Protein AF-A0A9D5FNZ2-F1 (afdb_monomer_lite)

Structure (mmCIF, N/CA/C/O backbone):
data_AF-A0A9D5FNZ2-F1
#
_entry.id   AF-A0A9D5FNZ2-F1
#
loop_
_atom_site.group_PDB
_atom_site.id
_atom_site.type_symbol
_atom_site.label_atom_id
_atom_site.label_alt_id
_atom_site.label_comp_id
_atom_site.label_asym_id
_atom_site.label_entity_id
_atom_site.label_seq_id
_atom_site.pdbx_PDB_ins_code
_atom_site.Cartn_x
_atom_site.Cartn_y
_atom_site.Cartn_z
_atom_site.occupancy
_atom_site.B_iso_or_equiv
_atom_site.auth_seq_id
_atom_site.auth_comp_id
_atom_site.auth_asym_id
_atom_site.auth_atom_id
_atom_site.pdbx_PDB_model_num
ATOM 1 N N . ARG A 1 1 ? -16.466 2.786 11.915 1.00 64.62 1 ARG A N 1
ATOM 2 C CA . ARG A 1 1 ? -15.864 2.519 13.251 1.00 64.62 1 ARG A CA 1
ATOM 3 C C . ARG A 1 1 ? -15.097 1.189 13.337 1.00 64.62 1 ARG A C 1
ATOM 5 O O . ARG A 1 1 ? -14.171 1.131 14.130 1.00 64.62 1 ARG A O 1
ATOM 12 N N . ILE A 1 2 ? -15.400 0.196 12.489 1.00 85.50 2 ILE A N 1
ATOM 13 C CA . ILE A 1 2 ? -14.746 -1.130 12.444 1.00 85.50 2 ILE A CA 1
ATOM 14 C C . ILE A 1 2 ? -13.218 -1.045 12.288 1.00 85.50 2 ILE A C 1
ATOM 16 O O . ILE A 1 2 ? -12.492 -1.583 13.114 1.00 85.50 2 ILE A O 1
ATOM 20 N N . VAL A 1 3 ? -12.709 -0.315 11.287 1.00 84.06 3 VAL A N 1
ATOM 21 C CA . VAL A 1 3 ? -11.251 -0.234 11.055 1.00 84.06 3 VAL A CA 1
ATOM 22 C C . VAL A 1 3 ? -10.514 0.249 12.305 1.00 84.06 3 VAL A C 1
ATOM 24 O O . VAL A 1 3 ? -9.588 -0.409 12.747 1.00 84.06 3 VAL A O 1
ATOM 27 N N . ARG A 1 4 ? -10.992 1.312 12.964 1.00 82.75 4 ARG A N 1
ATOM 28 C CA . ARG A 1 4 ? -10.366 1.843 14.186 1.00 82.75 4 ARG A CA 1
ATOM 29 C C . ARG A 1 4 ? -10.335 0.831 15.339 1.00 82.75 4 ARG A C 1
ATOM 31 O O . ARG A 1 4 ? -9.330 0.759 16.037 1.00 82.75 4 ARG A O 1
ATOM 38 N N . SER A 1 5 ? -11.406 0.058 15.546 1.00 85.12 5 SER A N 1
ATOM 39 C CA . SER A 1 5 ? -11.443 -0.944 16.622 1.00 85.12 5 SER A CA 1
ATOM 40 C C . SER A 1 5 ? -10.493 -2.111 16.365 1.00 85.12 5 SER A C 1
ATOM 42 O O . SER A 1 5 ? -9.850 -2.581 17.297 1.00 85.12 5 SER A O 1
ATOM 44 N N . TYR A 1 6 ? -10.379 -2.565 15.114 1.00 89.06 6 TYR A N 1
ATOM 45 C CA . TYR A 1 6 ? -9.442 -3.632 14.761 1.00 89.06 6 TYR A CA 1
ATOM 46 C C . TYR A 1 6 ? -7.995 -3.138 14.732 1.00 89.06 6 TYR A C 1
ATOM 48 O O . TYR A 1 6 ? -7.120 -3.848 15.212 1.00 89.06 6 TYR A O 1
ATOM 56 N N . SER A 1 7 ? -7.741 -1.905 14.285 1.00 86.50 7 SER A N 1
ATOM 57 C CA . SER A 1 7 ? -6.407 -1.298 14.335 1.00 86.50 7 SER A CA 1
ATOM 58 C C . SER A 1 7 ? -5.877 -1.197 15.763 1.00 86.50 7 SER A C 1
ATOM 60 O O . SER A 1 7 ? -4.729 -1.550 16.005 1.00 86.50 7 SER A O 1
ATOM 62 N N . ALA A 1 8 ? -6.721 -0.785 16.717 1.00 85.38 8 ALA A N 1
ATOM 63 C CA . ALA A 1 8 ? -6.348 -0.739 18.130 1.00 85.38 8 ALA A CA 1
ATOM 64 C C . ALA A 1 8 ? -6.038 -2.137 18.692 1.00 85.38 8 ALA A C 1
ATOM 66 O O . ALA A 1 8 ? -5.049 -2.310 19.395 1.00 85.38 8 ALA A O 1
ATOM 67 N N . LYS A 1 9 ? -6.843 -3.150 18.338 1.00 89.62 9 LYS A N 1
ATOM 68 C CA . LYS A 1 9 ? -6.601 -4.549 18.731 1.00 89.62 9 LYS A CA 1
ATOM 69 C C . LYS A 1 9 ? -5.327 -5.136 18.116 1.00 89.62 9 LYS A C 1
ATOM 71 O O . LYS A 1 9 ? -4.688 -5.967 18.743 1.00 89.62 9 LYS A O 1
ATOM 76 N N . ALA A 1 10 ? -4.968 -4.711 16.907 1.00 88.44 10 ALA A N 1
ATOM 77 C CA . ALA A 1 10 ? -3.779 -5.163 16.190 1.00 88.44 10 ALA A CA 1
ATOM 78 C C . ALA A 1 10 ? -2.495 -4.396 16.571 1.00 88.44 10 ALA A C 1
ATOM 80 O O . ALA A 1 10 ? -1.451 -4.647 15.979 1.00 88.44 10 ALA A O 1
ATOM 81 N N . GLY A 1 11 ? -2.558 -3.441 17.510 1.00 89.88 11 GLY A N 1
ATOM 82 C CA . GLY A 1 11 ? -1.401 -2.624 17.900 1.00 89.88 11 GLY A CA 1
ATOM 83 C C . GLY A 1 11 ? -0.924 -1.651 16.815 1.00 89.88 11 GLY A C 1
ATOM 84 O O . GLY A 1 11 ? 0.222 -1.211 16.834 1.00 89.88 11 GLY A O 1
ATOM 85 N N . LEU A 1 12 ? -1.784 -1.319 15.848 1.00 86.81 12 LEU A N 1
ATOM 86 C CA . LEU A 1 12 ? -1.455 -0.396 14.764 1.00 86.81 12 LEU A CA 1
ATOM 87 C C . LEU A 1 12 ? -1.549 1.075 15.219 1.00 86.81 12 LEU A C 1
ATOM 89 O O . LEU A 1 12 ? -2.266 1.384 16.175 1.00 86.81 12 LEU A O 1
ATOM 93 N N . PRO A 1 13 ? -0.889 2.016 14.510 1.00 83.62 13 PRO A N 1
ATOM 94 C CA . PRO A 1 13 ? -0.908 3.436 14.853 1.00 83.62 13 PRO A CA 1
ATOM 95 C C . PRO A 1 13 ? -2.325 4.010 14.995 1.00 83.62 13 PRO A C 1
ATOM 97 O O . PRO A 1 13 ? -3.246 3.644 14.261 1.00 83.62 13 PRO A O 1
ATOM 100 N N . ALA A 1 14 ? -2.490 4.995 15.884 1.00 73.00 14 ALA A N 1
ATOM 101 C CA . ALA A 1 14 ? -3.795 5.593 16.191 1.00 73.00 14 ALA A CA 1
ATOM 102 C C . ALA A 1 14 ? -4.520 6.200 14.966 1.00 73.00 14 ALA A C 1
ATOM 104 O O . ALA A 1 14 ? -5.748 6.308 14.964 1.00 73.00 14 ALA A O 1
ATOM 105 N N . HIS A 1 15 ? -3.778 6.551 13.909 1.00 80.31 15 HIS A N 1
ATOM 106 C CA . HIS A 1 15 ? -4.281 7.175 12.680 1.00 80.31 15 HIS A CA 1
ATOM 107 C C . HIS A 1 15 ? -4.408 6.208 11.485 1.00 80.31 15 HIS A C 1
ATOM 109 O O . HIS A 1 15 ? -4.230 6.599 10.328 1.00 80.31 15 HIS A O 1
ATOM 115 N N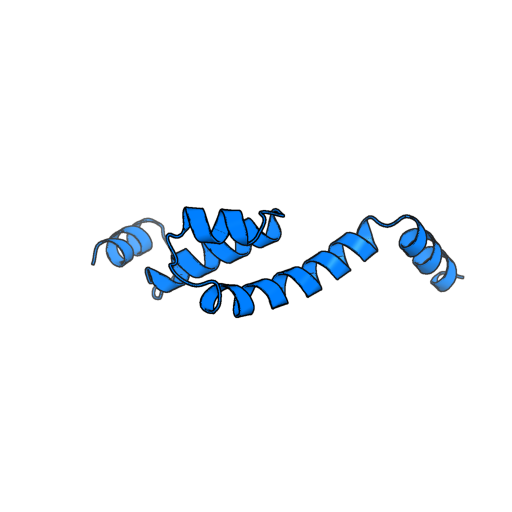 . VAL A 1 16 ? -4.749 4.938 11.722 1.00 86.31 16 VAL A N 1
ATOM 116 C CA . VAL A 1 16 ? -5.115 4.022 10.629 1.00 86.31 16 VAL A CA 1
ATOM 117 C C . VAL A 1 16 ? -6.559 4.266 10.187 1.00 86.31 16 VAL A C 1
ATOM 119 O O . VAL A 1 16 ? -7.519 4.015 10.917 1.00 86.31 16 VAL A O 1
ATOM 122 N N . THR A 1 17 ? -6.707 4.738 8.951 1.00 88.38 17 THR A N 1
ATOM 123 C CA . THR A 1 17 ? -7.997 4.948 8.284 1.00 88.38 17 THR A CA 1
ATOM 124 C C . THR A 1 17 ? -8.167 3.956 7.126 1.00 88.38 17 THR A C 1
ATOM 126 O O . THR A 1 17 ? -7.171 3.411 6.642 1.00 88.38 17 THR A O 1
ATOM 129 N N . PRO A 1 18 ? -9.398 3.739 6.617 1.00 86.75 18 PRO A N 1
ATOM 130 C CA . PRO A 1 18 ? -9.610 2.938 5.409 1.00 86.75 18 PRO A CA 1
ATOM 131 C C . PRO A 1 18 ? -8.777 3.431 4.219 1.00 86.75 18 PRO A C 1
ATOM 133 O O . PRO A 1 18 ? -8.263 2.629 3.444 1.00 86.75 18 PRO A O 1
ATOM 136 N N . HIS A 1 19 ? -8.600 4.753 4.102 1.00 84.31 19 HIS A N 1
ATOM 137 C CA . HIS A 1 19 ? -7.754 5.333 3.071 1.00 84.31 19 HIS A CA 1
ATOM 138 C C . HIS A 1 19 ? -6.298 4.908 3.272 1.00 84.31 19 HIS A C 1
ATOM 140 O O . HIS A 1 19 ? -5.712 4.377 2.340 1.00 84.31 19 HIS A O 1
ATOM 146 N N . THR A 1 20 ? -5.742 5.046 4.484 1.00 85.00 20 THR A N 1
ATOM 147 C CA . THR A 1 20 ? -4.365 4.630 4.817 1.00 85.00 20 THR A CA 1
ATOM 148 C C . THR A 1 20 ? -4.100 3.173 4.430 1.00 85.00 20 THR A C 1
ATOM 150 O O . THR A 1 20 ? -3.123 2.903 3.738 1.00 85.00 20 THR A O 1
ATOM 153 N N . LEU A 1 21 ? -5.003 2.256 4.794 1.00 84.81 21 LEU A N 1
ATOM 154 C CA . LEU A 1 21 ? -4.884 0.835 4.445 1.00 84.81 21 LEU A CA 1
ATOM 155 C C . LEU A 1 21 ? -4.892 0.605 2.931 1.00 84.81 21 LEU A C 1
ATOM 157 O O . LEU A 1 21 ? -4.064 -0.145 2.417 1.00 84.81 21 LEU A O 1
ATOM 161 N N . ARG A 1 22 ? -5.783 1.293 2.205 1.00 84.44 22 ARG A N 1
ATOM 162 C CA . ARG A 1 22 ? -5.831 1.224 0.742 1.00 84.44 22 ARG A CA 1
ATOM 163 C C . ARG A 1 22 ? -4.521 1.699 0.121 1.00 84.44 22 ARG A C 1
ATOM 165 O O . ARG A 1 22 ? -4.015 1.033 -0.778 1.00 84.44 22 ARG A O 1
ATOM 172 N N . ARG A 1 23 ? -3.944 2.803 0.612 1.00 81.19 23 ARG A N 1
ATOM 173 C CA . ARG A 1 23 ? -2.646 3.298 0.121 1.00 81.19 23 ARG A CA 1
ATOM 174 C C . ARG A 1 23 ? -1.551 2.260 0.331 1.00 81.19 23 ARG A C 1
ATOM 176 O O . ARG A 1 23 ? -0.845 1.952 -0.616 1.00 81.19 23 ARG A O 1
ATOM 183 N N . SER A 1 24 ? -1.433 1.712 1.539 1.00 84.00 24 SER A N 1
ATOM 184 C CA . SER A 1 24 ? -0.410 0.714 1.867 1.00 84.00 24 SER A CA 1
ATOM 185 C C . SER A 1 24 ? -0.540 -0.535 0.996 1.00 84.00 24 SER A C 1
ATOM 187 O O . SER A 1 24 ? 0.447 -0.962 0.413 1.00 84.00 24 SER A O 1
ATOM 189 N N . CYS A 1 25 ? -1.756 -1.059 0.820 1.00 84.56 25 CYS A N 1
ATOM 190 C CA . CYS A 1 25 ? -2.009 -2.201 -0.062 1.00 84.56 25 CYS A CA 1
ATOM 191 C C . CYS A 1 25 ? -1.638 -1.897 -1.524 1.00 84.56 25 CYS A C 1
ATOM 193 O O . CYS A 1 25 ? -0.928 -2.671 -2.155 1.00 84.56 25 CYS A O 1
ATOM 195 N N . THR A 1 26 ? -2.048 -0.735 -2.041 1.00 82.69 26 THR A N 1
ATOM 196 C CA . THR A 1 26 ? -1.724 -0.297 -3.411 1.00 82.69 26 THR A CA 1
ATOM 197 C C . THR A 1 26 ? -0.214 -0.190 -3.619 1.00 82.69 26 THR A C 1
ATOM 199 O O . THR A 1 26 ? 0.315 -0.700 -4.602 1.00 82.69 26 THR A O 1
ATOM 202 N N . THR A 1 27 ? 0.486 0.464 -2.689 1.00 79.94 27 THR A N 1
ATOM 203 C CA . THR A 1 27 ? 1.937 0.656 -2.757 1.00 79.94 27 THR A CA 1
ATOM 204 C C . THR A 1 27 ? 2.681 -0.674 -2.717 1.00 79.94 27 THR A C 1
ATO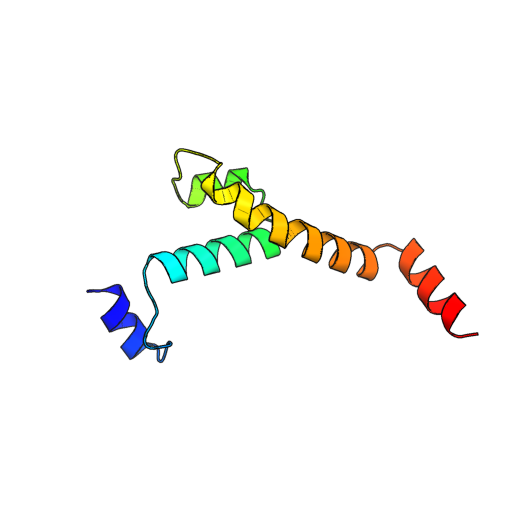M 206 O O . THR A 1 27 ? 3.580 -0.874 -3.525 1.00 79.94 27 THR A O 1
ATOM 209 N N . GLU A 1 28 ? 2.303 -1.593 -1.828 1.00 83.88 28 GLU A N 1
ATOM 210 C CA . GLU A 1 28 ? 2.962 -2.900 -1.719 1.00 83.88 28 GLU A CA 1
ATOM 211 C C . GLU A 1 28 ? 2.710 -3.782 -2.947 1.00 83.88 28 GLU A C 1
ATOM 213 O O . GLU A 1 28 ? 3.634 -4.426 -3.436 1.00 83.88 28 GLU A O 1
ATOM 218 N N . LEU A 1 29 ? 1.506 -3.748 -3.526 1.00 82.69 29 LEU A N 1
ATOM 219 C CA . LEU A 1 29 ? 1.232 -4.453 -4.781 1.00 82.69 29 LEU A CA 1
ATOM 220 C C . LEU A 1 29 ? 2.080 -3.905 -5.933 1.00 82.69 29 LEU A C 1
ATOM 222 O O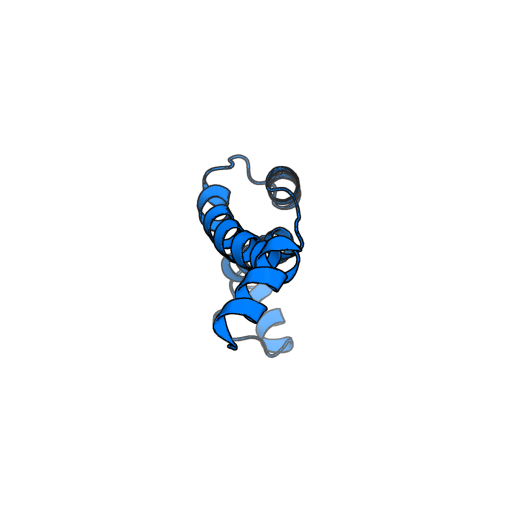 . LEU A 1 29 ? 2.687 -4.674 -6.675 1.00 82.69 29 LEU A O 1
ATOM 226 N N . LEU A 1 30 ? 2.166 -2.579 -6.064 1.00 77.56 30 LEU A N 1
ATOM 227 C CA . LEU A 1 30 ? 2.988 -1.949 -7.099 1.00 77.56 30 LEU A CA 1
ATOM 228 C C . LEU A 1 30 ? 4.484 -2.223 -6.893 1.00 77.56 30 LEU A C 1
ATOM 230 O O . LEU A 1 30 ? 5.200 -2.433 -7.869 1.00 77.56 30 LEU A O 1
ATOM 234 N N . ARG A 1 31 ? 4.954 -2.266 -5.642 1.00 76.50 31 ARG A N 1
ATOM 235 C CA . ARG A 1 31 ? 6.326 -2.670 -5.294 1.00 76.50 31 ARG A CA 1
ATOM 236 C C . ARG A 1 31 ? 6.612 -4.128 -5.623 1.00 76.50 31 ARG A C 1
ATOM 238 O O . ARG A 1 31 ? 7.706 -4.438 -6.076 1.00 76.50 31 ARG A O 1
ATOM 245 N N . GLY A 1 32 ? 5.625 -5.003 -5.451 1.00 78.81 32 GLY A N 1
ATOM 246 C CA . GLY A 1 32 ? 5.692 -6.407 -5.856 1.00 78.81 32 GLY A CA 1
ATOM 247 C C . GLY A 1 32 ? 5.652 -6.632 -7.372 1.00 78.81 32 GLY A C 1
ATOM 248 O O . GLY A 1 32 ? 5.604 -7.778 -7.805 1.00 78.81 32 GLY A O 1
ATOM 249 N N . GLY A 1 33 ? 5.643 -5.570 -8.188 1.00 73.19 33 GLY A N 1
ATOM 250 C CA . GLY A 1 33 ? 5.594 -5.669 -9.647 1.00 73.19 33 GLY A CA 1
ATOM 251 C C . GLY A 1 33 ? 4.192 -5.904 -10.211 1.00 73.19 33 GLY A C 1
ATOM 252 O O . GLY A 1 33 ? 4.055 -6.207 -11.397 1.00 73.19 33 GLY A O 1
ATOM 253 N N . ALA A 1 34 ? 3.136 -5.757 -9.403 1.00 78.06 34 ALA A N 1
ATOM 254 C CA . ALA A 1 34 ? 1.774 -5.858 -9.909 1.00 78.06 34 ALA A CA 1
ATOM 255 C C . ALA A 1 34 ? 1.496 -4.725 -10.908 1.00 78.06 34 ALA A C 1
ATOM 257 O O . ALA A 1 34 ? 1.709 -3.543 -10.629 1.00 78.06 34 ALA A O 1
ATOM 258 N N . GLY A 1 35 ? 0.979 -5.086 -12.083 1.00 74.44 35 GLY A N 1
ATOM 259 C CA . GLY A 1 35 ? 0.591 -4.113 -13.096 1.00 74.44 35 GLY A CA 1
ATOM 260 C C . GLY A 1 35 ? -0.505 -3.174 -12.587 1.00 74.44 35 GLY A C 1
ATOM 261 O O . GLY A 1 35 ? -1.465 -3.593 -11.944 1.00 74.44 35 GLY A O 1
ATOM 262 N N . MET A 1 36 ? -0.404 -1.893 -12.934 1.00 73.69 36 MET A N 1
ATOM 263 C CA . MET A 1 36 ? -1.359 -0.849 -12.535 1.00 73.69 36 MET A CA 1
ATOM 264 C C . MET A 1 36 ? -2.818 -1.150 -12.932 1.00 73.69 36 MET A C 1
ATOM 266 O O . MET A 1 36 ? -3.741 -0.773 -12.213 1.00 73.69 36 MET A O 1
ATOM 270 N N . TYR A 1 37 ? -3.036 -1.891 -14.020 1.00 73.81 37 TYR A N 1
ATOM 271 C CA . TYR A 1 37 ? -4.365 -2.365 -14.414 1.00 73.81 37 TYR A CA 1
ATOM 272 C C . TYR A 1 37 ? -4.929 -3.423 -13.452 1.00 73.81 37 TYR A C 1
ATOM 274 O O . TYR A 1 37 ? -6.076 -3.294 -13.036 1.00 73.81 37 TYR A O 1
ATOM 282 N N . HIS A 1 38 ? -4.110 -4.384 -13.009 1.00 73.12 38 HIS A N 1
ATOM 283 C CA . HIS A 1 38 ? -4.509 -5.384 -12.011 1.00 73.12 38 HIS A CA 1
ATOM 284 C C . HIS A 1 38 ? -4.811 -4.744 -10.653 1.00 73.12 38 HIS A C 1
ATOM 286 O O . HIS A 1 38 ? -5.800 -5.072 -10.005 1.00 73.12 38 HIS A O 1
ATOM 292 N N . VAL A 1 39 ? -3.986 -3.783 -10.228 1.00 75.88 39 VAL A N 1
ATOM 293 C CA . VAL A 1 39 ? -4.203 -3.066 -8.963 1.00 75.88 39 VAL A CA 1
ATOM 294 C C . VAL A 1 39 ? -5.476 -2.214 -9.022 1.00 75.88 39 VAL A C 1
ATOM 296 O O . VAL A 1 39 ? -6.223 -2.158 -8.047 1.00 75.88 39 VAL A O 1
ATOM 299 N N . LYS A 1 40 ? -5.778 -1.588 -10.168 1.00 76.19 40 LYS A N 1
ATOM 300 C CA . LYS A 1 40 ? -7.047 -0.875 -10.385 1.00 76.19 40 LYS A CA 1
ATOM 301 C C . LYS A 1 40 ? -8.247 -1.811 -10.234 1.00 76.19 40 LYS A C 1
ATOM 303 O O . LYS A 1 40 ? -9.202 -1.446 -9.549 1.00 76.19 40 LYS A O 1
ATOM 308 N N . GLU A 1 41 ? -8.202 -2.965 -10.891 1.00 75.62 41 GLU A N 1
ATOM 309 C CA . GLU A 1 41 ? -9.289 -3.946 -10.900 1.00 75.62 41 GLU A CA 1
ATOM 310 C C . GLU A 1 41 ? -9.553 -4.490 -9.490 1.00 75.62 41 GLU A C 1
ATOM 312 O O . GLU A 1 41 ? -10.689 -4.466 -9.020 1.00 75.62 41 GLU A O 1
ATOM 317 N N . LEU A 1 42 ? -8.487 -4.821 -8.755 1.00 75.19 42 LEU A N 1
ATOM 318 C CA . LEU A 1 42 ? -8.553 -5.281 -7.366 1.00 75.19 42 LEU A CA 1
ATOM 319 C C . LEU A 1 42 ? -9.159 -4.237 -6.412 1.00 75.19 42 LEU A C 1
ATOM 321 O O . LEU A 1 42 ? -9.844 -4.579 -5.451 1.00 75.19 42 LEU A O 1
ATOM 325 N N . LEU A 1 43 ? -8.895 -2.953 -6.656 1.00 76.94 43 LEU A N 1
ATOM 326 C CA . LEU A 1 43 ? -9.359 -1.856 -5.804 1.00 76.94 43 LEU A CA 1
ATOM 327 C C . LEU A 1 43 ? -10.718 -1.282 -6.232 1.00 76.94 43 LEU A C 1
ATOM 329 O O . LEU A 1 43 ? -11.248 -0.412 -5.536 1.00 76.94 43 LEU A O 1
ATOM 333 N N . GLY A 1 44 ? -11.276 -1.743 -7.356 1.00 70.62 44 GLY A N 1
ATOM 334 C CA . GLY A 1 44 ? -12.574 -1.303 -7.872 1.00 70.62 44 GLY A CA 1
ATOM 335 C C . GLY A 1 44 ? -12.621 0.174 -8.276 1.00 70.62 44 GLY A C 1
ATOM 336 O O . GLY A 1 44 ? -13.690 0.784 -8.272 1.00 70.62 44 GLY A O 1
ATOM 337 N N . HIS A 1 45 ? -11.476 0.791 -8.587 1.00 70.75 45 HIS A N 1
ATOM 338 C CA . HIS A 1 45 ? -11.445 2.198 -8.987 1.00 70.75 45 HIS A CA 1
ATOM 339 C C . HIS A 1 45 ? -11.958 2.369 -10.424 1.00 70.75 45 HIS A C 1
ATOM 341 O O . HIS A 1 45 ? -11.414 1.794 -11.366 1.00 70.75 45 HIS A O 1
ATOM 347 N N . SER A 1 46 ? -12.967 3.224 -10.614 1.00 58.47 46 SER A N 1
ATOM 348 C CA . SER A 1 46 ? -13.529 3.550 -11.934 1.00 58.47 46 SER A CA 1
ATOM 349 C C . SER A 1 46 ? -12.560 4.337 -12.831 1.00 58.47 46 SER A C 1
ATOM 351 O O . SER A 1 46 ? -12.681 4.276 -14.053 1.00 58.47 46 SER A O 1
ATOM 353 N N . SER A 1 47 ? -11.550 5.009 -12.258 1.00 61.75 47 SER A N 1
ATOM 354 C CA . SER A 1 47 ? -10.555 5.800 -12.996 1.00 61.75 47 SER A CA 1
ATOM 355 C C . SER A 1 47 ? -9.115 5.542 -12.537 1.00 61.75 47 SER A C 1
ATOM 357 O O . SER A 1 47 ? -8.857 5.291 -11.362 1.00 61.75 47 SER A O 1
ATOM 359 N N . LEU A 1 48 ? -8.174 5.626 -13.486 1.00 66.19 48 LEU A N 1
ATOM 360 C CA . LEU A 1 48 ? -6.726 5.493 -13.270 1.00 66.19 48 LEU A CA 1
ATOM 361 C C . LEU A 1 48 ? -6.083 6.752 -12.668 1.00 66.19 48 LEU A C 1
ATOM 363 O O . LEU A 1 48 ? -4.928 6.698 -12.251 1.00 66.19 48 LEU A O 1
ATOM 367 N N . ASP A 1 49 ? -6.794 7.880 -12.612 1.00 68.81 49 ASP A N 1
ATOM 368 C CA . ASP A 1 49 ? -6.235 9.160 -12.158 1.00 68.81 49 ASP A CA 1
ATOM 369 C C . ASP A 1 49 ? -5.678 9.113 -10.732 1.00 68.81 49 ASP A C 1
ATOM 371 O O . ASP A 1 49 ? -4.596 9.636 -10.465 1.00 68.81 49 ASP A O 1
ATOM 375 N N . THR A 1 50 ? -6.348 8.395 -9.833 1.00 68.94 50 THR A N 1
ATOM 376 C CA . THR A 1 50 ? -5.872 8.176 -8.461 1.00 68.94 50 THR A CA 1
ATOM 377 C C . THR A 1 50 ? -4.643 7.268 -8.395 1.00 68.94 50 THR A C 1
ATOM 379 O O . THR A 1 50 ? -3.856 7.379 -7.455 1.00 68.94 50 THR A O 1
ATOM 382 N N . LEU A 1 51 ? -4.431 6.408 -9.398 1.00 72.06 51 LEU A N 1
ATOM 383 C CA . LEU A 1 51 ? -3.288 5.497 -9.477 1.00 72.06 51 LEU A CA 1
ATOM 384 C C . LEU A 1 51 ? -2.025 6.165 -10.045 1.00 72.06 51 LEU A C 1
ATOM 386 O O . LEU A 1 51 ? -0.914 5.754 -9.708 1.00 72.06 51 LEU A O 1
ATOM 390 N N . LYS A 1 52 ? -2.171 7.248 -10.825 1.00 70.25 52 LYS A N 1
ATOM 391 C CA . LYS A 1 52 ? -1.046 8.032 -11.380 1.00 70.25 52 LYS A CA 1
ATOM 392 C C . LYS A 1 52 ? -0.093 8.546 -10.297 1.00 70.25 52 LYS A C 1
ATOM 394 O O . LYS A 1 52 ? 1.116 8.596 -10.511 1.00 70.25 52 LYS A O 1
ATOM 399 N N . HIS A 1 53 ? -0.618 8.908 -9.124 1.00 68.44 53 HIS A N 1
ATOM 400 C CA . HIS A 1 53 ? 0.209 9.348 -7.998 1.00 68.44 53 HIS A CA 1
ATOM 401 C C . HIS A 1 53 ? 1.080 8.211 -7.435 1.00 68.44 53 HIS A C 1
ATOM 403 O O . HIS A 1 53 ? 2.215 8.457 -7.037 1.00 68.44 53 HIS A O 1
ATOM 409 N N . TYR A 1 54 ? 0.591 6.967 -7.461 1.00 65.62 54 TYR A N 1
ATOM 410 C CA . TYR A 1 54 ? 1.343 5.799 -6.993 1.00 65.62 54 TYR A CA 1
ATOM 411 C C . TYR A 1 54 ? 2.347 5.281 -8.028 1.00 65.62 54 TYR A C 1
ATOM 413 O O . TYR A 1 54 ? 3.405 4.793 -7.647 1.00 65.62 54 TYR A O 1
ATOM 421 N N . ALA A 1 55 ? 2.081 5.469 -9.324 1.00 66.44 55 ALA A N 1
ATOM 422 C CA . ALA A 1 55 ? 3.005 5.091 -10.397 1.00 66.44 55 ALA A CA 1
ATOM 423 C C . ALA A 1 55 ? 4.373 5.798 -10.303 1.00 66.44 55 ALA A C 1
ATOM 425 O O . ALA A 1 55 ? 5.402 5.218 -10.641 1.00 66.44 55 ALA A O 1
ATOM 426 N N . LYS A 1 56 ? 4.410 7.042 -9.802 1.00 66.06 56 LYS A N 1
ATOM 427 C CA . LYS A 1 56 ? 5.672 7.774 -9.586 1.00 66.06 56 LYS A CA 1
ATOM 428 C C . LYS A 1 56 ? 6.578 7.098 -8.553 1.00 66.06 56 LYS A C 1
ATOM 430 O O . LYS A 1 56 ? 7.794 7.180 -8.687 1.00 66.06 56 LYS A O 1
ATOM 435 N N . LEU A 1 57 ? 6.000 6.415 -7.561 1.00 64.50 57 LEU A N 1
ATOM 436 C CA . LEU A 1 57 ? 6.763 5.639 -6.579 1.00 64.50 57 LEU A CA 1
ATOM 437 C C . LEU A 1 57 ? 7.453 4.439 -7.245 1.00 64.50 57 LEU A C 1
ATOM 439 O O . LEU A 1 57 ? 8.612 4.155 -6.961 1.00 64.50 57 LEU A O 1
ATOM 443 N N . THR A 1 58 ? 6.765 3.796 -8.191 1.00 65.25 58 THR A N 1
ATOM 444 C CA . THR A 1 58 ? 7.263 2.621 -8.914 1.00 65.25 58 THR A CA 1
ATOM 445 C C . THR A 1 58 ? 8.461 2.943 -9.807 1.00 65.25 58 THR A C 1
ATOM 447 O O . THR A 1 58 ? 9.314 2.087 -9.986 1.00 65.25 58 THR A O 1
ATOM 450 N N . ILE A 1 59 ? 8.576 4.165 -10.346 1.00 67.62 59 ILE A N 1
ATOM 451 C CA . ILE A 1 59 ? 9.721 4.560 -11.193 1.00 67.62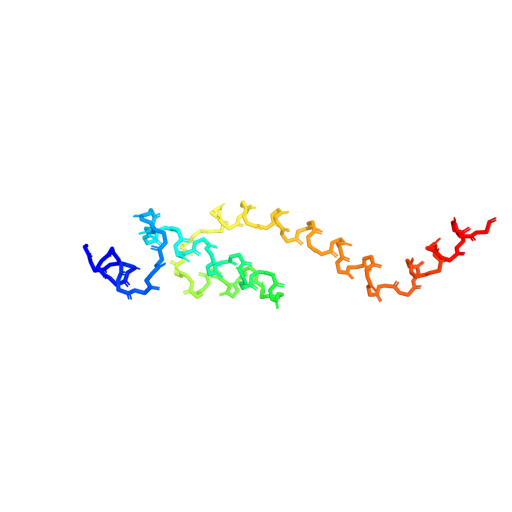 59 ILE A CA 1
ATOM 452 C C . ILE A 1 59 ? 11.020 4.602 -10.378 1.00 67.62 59 ILE A C 1
ATOM 454 O O . ILE A 1 59 ? 12.056 4.133 -10.847 1.00 67.62 59 ILE A O 1
ATOM 458 N N . THR A 1 60 ? 10.977 5.144 -9.160 1.00 66.81 60 THR A N 1
ATOM 459 C CA . THR A 1 60 ? 12.149 5.195 -8.274 1.00 66.81 60 THR A CA 1
ATOM 460 C C . THR A 1 60 ? 12.586 3.790 -7.864 1.00 66.81 60 THR A C 1
ATOM 462 O O . THR A 1 60 ? 13.774 3.475 -7.920 1.00 66.81 60 THR A O 1
ATOM 465 N N . ASP A 1 61 ? 11.625 2.928 -7.526 1.00 64.31 61 ASP A N 1
ATOM 466 C CA . ASP A 1 61 ? 11.897 1.538 -7.159 1.00 64.31 61 ASP A CA 1
ATOM 467 C C . ASP A 1 61 ? 12.386 0.721 -8.370 1.00 64.31 61 ASP A C 1
ATOM 469 O O . ASP A 1 61 ? 13.362 -0.013 -8.251 1.00 64.31 61 ASP A O 1
ATOM 473 N N . LEU A 1 62 ? 11.820 0.930 -9.566 1.00 68.62 62 LEU A N 1
ATOM 474 C CA . LEU A 1 62 ? 12.282 0.307 -10.810 1.00 68.62 62 LEU A CA 1
ATOM 475 C C . LEU A 1 62 ? 13.722 0.705 -11.136 1.00 68.62 62 LEU A C 1
ATOM 477 O O . LEU A 1 62 ? 14.514 -0.157 -11.497 1.00 68.62 62 LEU A O 1
ATOM 481 N N . ARG A 1 63 ? 14.092 1.984 -10.979 1.00 69.69 63 ARG A N 1
ATOM 482 C CA . ARG A 1 63 ? 15.486 2.426 -11.151 1.00 69.69 63 ARG A CA 1
ATOM 483 C C . ARG A 1 63 ? 16.415 1.744 -10.152 1.00 69.69 63 ARG A C 1
ATOM 485 O O . ARG A 1 63 ? 17.502 1.332 -10.538 1.00 69.69 63 ARG A O 1
ATOM 492 N N . LYS A 1 64 ? 15.984 1.583 -8.898 1.00 69.56 64 LYS A N 1
ATOM 493 C CA . LYS A 1 64 ? 16.757 0.891 -7.859 1.00 69.56 64 LYS A CA 1
ATOM 494 C C . LYS A 1 64 ? 16.936 -0.596 -8.176 1.00 69.56 64 LYS A C 1
ATOM 496 O O . LYS A 1 64 ? 18.056 -1.089 -8.125 1.00 69.56 64 LYS A O 1
ATOM 501 N N . THR A 1 65 ? 15.870 -1.305 -8.542 1.00 67.69 65 THR A N 1
ATOM 502 C CA . THR A 1 65 ? 15.939 -2.720 -8.936 1.00 67.69 65 THR A CA 1
ATOM 503 C C . THR A 1 65 ? 16.740 -2.902 -10.223 1.00 67.69 65 THR A C 1
ATOM 505 O O . THR A 1 65 ? 17.547 -3.821 -10.311 1.00 67.69 65 THR A O 1
ATOM 508 N N . HIS A 1 66 ? 16.583 -2.008 -11.200 1.00 72.88 66 HIS A N 1
ATOM 509 C CA . HIS A 1 66 ? 17.382 -2.010 -12.422 1.00 72.88 66 HIS A CA 1
ATOM 510 C C . HIS A 1 66 ? 18.870 -1.829 -12.104 1.00 72.88 66 HIS A C 1
ATOM 512 O O . HIS A 1 66 ? 19.671 -2.644 -12.541 1.00 72.88 66 HIS A O 1
ATOM 518 N N . ALA A 1 67 ? 19.244 -0.851 -11.276 1.00 73.88 67 ALA A N 1
ATOM 519 C CA . ALA A 1 67 ? 20.629 -0.673 -10.833 1.00 73.88 67 ALA A CA 1
ATOM 520 C C . ALA A 1 67 ? 21.187 -1.911 -10.098 1.00 73.88 67 ALA A C 1
ATOM 522 O O . ALA A 1 67 ? 22.349 -2.263 -10.254 1.00 73.88 67 ALA A O 1
ATOM 523 N N . GLN A 1 68 ? 20.357 -2.616 -9.323 1.00 71.81 68 GLN A N 1
ATOM 524 C CA . GLN A 1 68 ? 20.783 -3.800 -8.563 1.00 71.81 68 GLN A CA 1
ATOM 525 C C . GLN A 1 68 ? 20.909 -5.078 -9.408 1.00 71.81 68 GLN A C 1
ATOM 527 O O . GLN A 1 68 ? 21.759 -5.929 -9.129 1.00 71.81 68 GLN A O 1
ATOM 532 N N . CYS A 1 69 ? 20.046 -5.253 -10.407 1.00 72.50 69 CYS A N 1
ATOM 533 C CA . CYS A 1 69 ? 19.932 -6.500 -11.164 1.00 72.50 69 CYS A CA 1
ATOM 534 C C . CYS A 1 69 ? 20.524 -6.419 -12.573 1.00 72.50 69 CYS A C 1
ATOM 536 O O . CYS A 1 69 ? 20.822 -7.463 -13.153 1.00 72.50 69 CYS A O 1
ATOM 538 N N . HIS A 1 70 ? 20.692 -5.223 -13.140 1.00 76.31 70 HIS A N 1
ATOM 539 C CA . HIS A 1 70 ? 21.172 -5.082 -14.506 1.00 76.31 70 HIS A CA 1
ATOM 540 C C . HIS A 1 70 ? 22.691 -5.335 -14.571 1.00 76.31 70 HIS A C 1
ATOM 542 O O . HIS A 1 70 ? 23.461 -4.646 -13.899 1.00 76.31 70 HIS A O 1
ATOM 548 N N . PRO A 1 71 ? 23.160 -6.291 -15.396 1.00 73.12 71 PRO A N 1
ATOM 549 C CA . PRO A 1 71 ? 24.564 -6.714 -15.417 1.00 73.12 71 PRO A CA 1
ATOM 550 C C . PRO A 1 71 ? 25.542 -5.585 -15.772 1.00 73.12 71 PRO A C 1
ATOM 552 O O . PRO A 1 71 ? 26.683 -5.611 -15.330 1.00 73.12 71 PRO A O 1
ATOM 555 N N . ARG A 1 72 ? 25.082 -4.566 -16.506 1.00 71.50 72 ARG A N 1
ATOM 556 C CA . ARG A 1 72 ? 25.885 -3.392 -16.882 1.00 71.50 72 ARG A CA 1
ATOM 557 C C . ARG A 1 72 ? 26.153 -2.417 -15.723 1.00 71.50 72 ARG A C 1
ATOM 559 O O . ARG A 1 72 ? 27.175 -1.758 -15.737 1.00 71.50 72 ARG A O 1
ATOM 566 N N . GLU A 1 73 ? 25.280 -2.365 -14.716 1.00 67.00 73 GLU A N 1
ATOM 567 C CA . GLU A 1 73 ? 25.441 -1.483 -13.540 1.00 67.00 73 GLU A CA 1
ATOM 568 C C . GLU A 1 73 ? 26.363 -2.110 -12.479 1.00 67.00 73 GLU A C 1
ATOM 570 O O . GLU A 1 73 ? 27.067 -1.409 -11.756 1.00 67.00 73 GLU A O 1
ATOM 575 N N . LYS A 1 74 ? 26.440 -3.450 -12.429 1.00 60.41 74 LYS A N 1
ATOM 576 C CA . LYS A 1 74 ? 27.459 -4.150 -11.628 1.00 60.41 74 LYS A CA 1
ATOM 577 C C . LYS A 1 74 ? 28.887 -3.876 -12.118 1.00 60.41 74 LYS A C 1
ATOM 579 O O . LYS A 1 74 ? 29.800 -3.903 -11.301 1.00 60.41 74 LYS A O 1
ATOM 584 N N . ASP A 1 75 ? 29.059 -3.621 -13.416 1.00 59.38 75 ASP A N 1
ATOM 585 C CA . ASP A 1 75 ? 30.358 -3.332 -14.040 1.00 59.38 75 ASP A CA 1
ATOM 586 C C . ASP A 1 75 ? 30.846 -1.904 -13.712 1.00 59.38 75 ASP A C 1
ATOM 588 O O . ASP A 1 75 ? 32.039 -1.685 -13.511 1.00 59.38 75 ASP A O 1
ATOM 592 N N . ASP A 1 76 ? 29.928 -0.938 -13.571 1.00 59.34 76 ASP A N 1
ATOM 593 C CA . ASP A 1 76 ? 30.261 0.458 -13.240 1.00 59.34 76 ASP A CA 1
ATOM 594 C C . 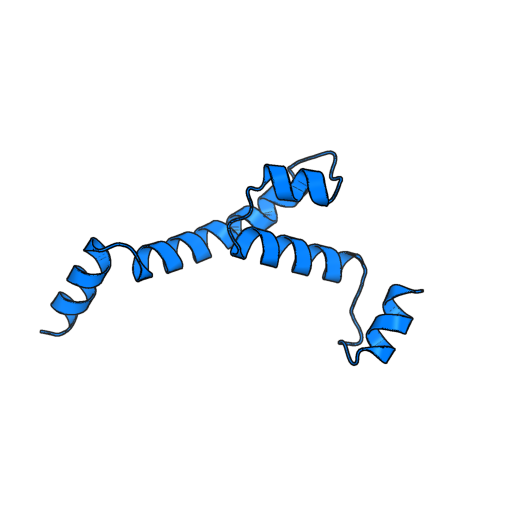ASP A 1 76 ? 30.642 0.644 -11.758 1.00 59.34 76 ASP A C 1
ATOM 596 O O . ASP A 1 76 ? 31.608 1.345 -11.457 1.00 59.34 76 ASP A O 1
ATOM 600 N N . LEU A 1 77 ? 30.000 -0.073 -10.826 1.00 56.44 77 LEU A N 1
ATOM 601 C CA . LEU A 1 77 ? 30.380 -0.054 -9.400 1.00 56.44 77 LEU A CA 1
ATOM 602 C C . LEU A 1 77 ? 31.778 -0.650 -9.137 1.00 56.44 77 LEU A C 1
ATOM 604 O O . LEU A 1 77 ? 32.444 -0.283 -8.168 1.00 56.44 77 LEU A O 1
ATOM 608 N N . GLN A 1 78 ? 32.246 -1.560 -9.997 1.00 53.44 78 GLN A N 1
ATOM 609 C CA . GLN A 1 78 ? 33.602 -2.114 -9.920 1.00 53.44 78 GLN A CA 1
ATOM 610 C C . GLN A 1 78 ? 34.667 -1.167 -10.494 1.00 53.44 78 GLN A C 1
ATOM 612 O O . GLN A 1 78 ? 35.826 -1.262 -10.094 1.00 53.44 78 GLN A O 1
ATOM 617 N N . ARG A 1 79 ? 34.293 -0.231 -11.379 1.00 52.97 79 ARG A N 1
ATOM 618 C CA . ARG A 1 79 ? 35.209 0.772 -11.952 1.00 52.97 79 ARG A CA 1
ATOM 619 C C . ARG A 1 79 ? 35.454 1.976 -11.045 1.00 52.97 79 ARG A C 1
ATOM 621 O O . ARG A 1 79 ? 36.539 2.532 -11.103 1.00 52.97 79 ARG A O 1
ATOM 628 N N . GLU A 1 80 ? 34.502 2.352 -10.193 1.00 53.09 80 GLU A N 1
ATOM 629 C CA . GLU A 1 80 ? 34.678 3.439 -9.206 1.00 53.09 80 GLU A CA 1
ATOM 630 C C . GLU A 1 80 ? 35.472 3.012 -7.953 1.00 53.09 80 GLU A C 1
ATOM 632 O O . GLU A 1 80 ? 35.758 3.829 -7.081 1.00 53.09 80 GLU A O 1
ATOM 637 N N . SER A 1 81 ? 35.829 1.726 -7.857 1.00 47.78 81 SER A N 1
ATOM 638 C CA . SER A 1 81 ? 36.592 1.135 -6.747 1.00 47.78 81 SER A CA 1
ATOM 639 C C . SER A 1 81 ? 38.106 1.027 -7.022 1.00 47.78 81 SER A C 1
ATOM 641 O O . SER A 1 81 ? 38.811 0.385 -6.240 1.00 47.78 81 SER A O 1
ATOM 643 N N . VAL A 1 82 ? 38.599 1.598 -8.131 1.00 44.38 8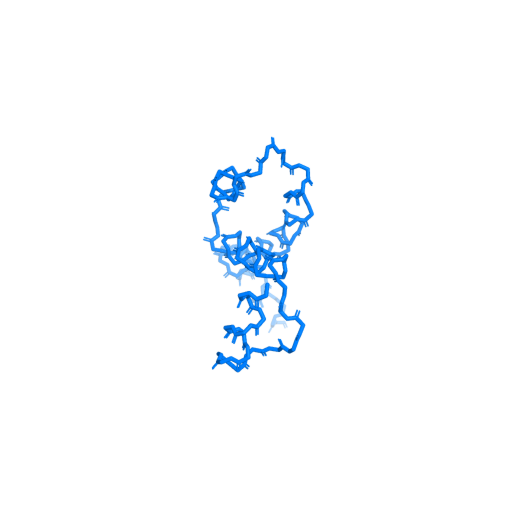2 VAL A N 1
ATOM 644 C CA . VAL A 1 82 ? 40.012 1.603 -8.570 1.00 44.38 82 VAL A CA 1
ATOM 645 C C . VAL A 1 82 ? 40.484 3.041 -8.730 1.00 44.38 82 VAL A C 1
ATOM 647 O O . VAL A 1 82 ? 41.596 3.339 -8.242 1.00 44.38 82 VAL A O 1
#

pLDDT: mean 73.63, std 10.31, range [44.38, 89.88]

Foldseek 3Di:
DVQQVVCVVVVHDNPDDPVNVLVVVLLVCLLVVNDLVNNCVVVVPPDCPVVVVSVVVSVVSVVVVCCVPPPVNVVVVVVVVD

Sequence (82 aa):
RIVRSYSAKAGLPAHVTPHTLRRSCTTELLRGGAGMYHVKELLGHSSLDTLKHYAKLTITDLRKTHAQCHPREKDDLQRESV

Secondary structure (DSSP, 8-state):
-HHHHHHHHTT--TT--HHHHHHHHHHHHHHTT--HHHHHHHHT-S-SHHHHHHHHHHHHHHHHHHHHH-HHHHHHHHHTT-

Radius of gyration: 18.04 Å; chains: 1; bounding box: 56×16×36 Å